Protein AF-A0A4D6N3I5-F1 (afdb_monomer)

Secondary structure (DSSP, 8-state):
-PPPPPPP--GGGGGSPPPPHHHHHHHHHHHHHHHHHHHHHHHTT-S-HHHHHHHHHHHHHHHHHH-

Organism: Vigna unguiculata (NCBI:txid3917)

InterPro domains:
  IPR025265 WPP domain [PF13943] (10-60)
  IPR038214 WPP domain superfamily [G3DSA:1.10.246.200] (7-65)
  IPR044692 WPP domain-containing protein 1/2/3 [PTHR34362] (9-60)

pLDDT: mean 74.38, std 11.45, range [50.56, 89.75]

Foldseek 3Di:
DDDDDDDDQDPVCPPPDDDDPVVVVVLLVVQQVVLLVVLVVVCVVDVDVVVSVVSSVVSSVVSVVVD

Solvent-accessible surface area (backbone atoms only — not comparable to full-atom values): 4091 Å² total; per-residue (Å²): 135,85,77,79,86,72,84,78,78,52,90,83,42,81,84,50,86,84,66,56,74,68,56,46,50,54,50,51,56,50,43,49,54,52,17,47,52,58,19,50,62,50,38,80,77,40,99,48,69,66,59,29,54,51,43,26,58,49,38,43,60,51,49,63,67,76,102

Sequence (67 aa):
MEAPPQPNPFVLSKRYDTLASNEASAAAHQIEGEAFSAASASAMTSADGIKTLQLYSKEIVLLFRAW

Radius of gyration: 14.87 Å; Cα contacts (8 Å, |Δi|>4): 29; chains: 1; bounding box: 39×30×33 Å

Mean predicted aligned error: 10.91 Å

Structure (mmCIF, N/CA/C/O backbone):
data_AF-A0A4D6N3I5-F1
#
_entry.id   AF-A0A4D6N3I5-F1
#
loop_
_atom_site.group_PDB
_atom_site.id
_atom_site.type_symbol
_atom_site.label_atom_id
_atom_site.label_alt_id
_atom_site.label_comp_id
_atom_site.label_asym_id
_atom_site.label_entity_id
_atom_site.label_seq_id
_atom_site.pdbx_PDB_ins_code
_atom_site.Cartn_x
_atom_site.Cartn_y
_atom_site.Cartn_z
_atom_site.occupancy
_atom_site.B_iso_or_equiv
_atom_site.auth_seq_id
_atom_site.auth_comp_id
_atom_site.auth_asym_id
_atom_site.auth_atom_id
_atom_site.pdbx_PDB_model_num
ATOM 1 N N . MET A 1 1 ? -20.826 17.913 11.654 1.00 61.94 1 MET A N 1
ATOM 2 C CA . MET A 1 1 ? -19.583 17.279 12.136 1.00 61.94 1 MET A CA 1
ATOM 3 C C . MET A 1 1 ? -19.566 15.884 11.540 1.00 61.94 1 MET A C 1
ATOM 5 O O . MET A 1 1 ? -20.309 15.039 12.016 1.00 61.94 1 MET A O 1
ATOM 9 N N . GLU A 1 2 ? -18.849 15.699 10.432 1.00 50.56 2 GLU A N 1
ATOM 10 C CA . GLU A 1 2 ? -18.678 14.393 9.776 1.00 50.56 2 GLU A CA 1
ATOM 11 C C . GLU A 1 2 ? -17.702 13.558 10.624 1.00 50.56 2 GLU A C 1
ATOM 13 O O . GLU A 1 2 ? -16.671 14.079 11.056 1.00 50.56 2 GLU A O 1
ATOM 18 N N . ALA A 1 3 ? -18.039 12.304 10.926 1.00 57.94 3 ALA A N 1
ATOM 19 C CA . ALA A 1 3 ? -17.169 11.419 11.698 1.00 57.94 3 ALA A CA 1
ATOM 20 C C . ALA A 1 3 ? -15.937 11.000 10.866 1.00 57.94 3 ALA A C 1
ATOM 22 O O . ALA A 1 3 ? -16.061 10.828 9.651 1.00 57.94 3 ALA A O 1
ATOM 23 N N . PRO A 1 4 ? -14.753 10.815 11.487 1.00 71.12 4 PRO A N 1
ATOM 24 C CA . PRO A 1 4 ? -13.553 10.403 10.767 1.00 71.12 4 PRO A CA 1
ATOM 25 C C . PRO A 1 4 ? -13.771 9.043 10.079 1.00 71.12 4 PRO A C 1
ATOM 27 O O . PRO A 1 4 ? -14.385 8.151 10.683 1.00 71.12 4 PRO A O 1
ATOM 30 N N . PRO A 1 5 ? -13.284 8.872 8.834 1.00 67.69 5 PRO A N 1
ATOM 31 C CA . PRO A 1 5 ? -13.503 7.662 8.051 1.00 67.69 5 PRO A CA 1
ATOM 32 C C . PRO A 1 5 ? -13.000 6.441 8.822 1.00 67.69 5 PRO A C 1
ATOM 34 O O . PRO A 1 5 ? -11.838 6.366 9.214 1.00 67.69 5 PRO A O 1
ATOM 37 N N . GLN A 1 6 ? -13.907 5.499 9.072 1.00 61.62 6 GLN A N 1
ATOM 38 C CA . GLN A 1 6 ? -13.585 4.253 9.756 1.00 61.62 6 GLN A CA 1
ATOM 39 C C . GLN A 1 6 ? -12.894 3.306 8.762 1.00 61.62 6 GLN A C 1
ATOM 41 O O . GLN A 1 6 ? -13.368 3.176 7.628 1.00 61.62 6 GLN A O 1
ATOM 46 N N . PRO A 1 7 ? -11.799 2.629 9.147 1.00 59.00 7 PRO A N 1
ATOM 47 C CA . PRO A 1 7 ? -11.154 1.654 8.279 1.00 59.00 7 PRO A CA 1
ATOM 48 C C . PRO A 1 7 ? -12.123 0.505 7.969 1.00 59.00 7 PRO A C 1
ATOM 50 O O . PRO A 1 7 ? -12.707 -0.101 8.864 1.00 59.00 7 PRO A O 1
ATOM 53 N N . ASN A 1 8 ? -12.302 0.216 6.679 1.00 64.44 8 ASN A N 1
ATOM 54 C CA . ASN A 1 8 ? -13.026 -0.953 6.190 1.00 64.44 8 ASN A CA 1
ATOM 55 C C . ASN A 1 8 ? -12.201 -2.215 6.513 1.00 64.44 8 ASN A C 1
ATOM 57 O O . ASN A 1 8 ? -11.092 -2.350 5.987 1.00 64.44 8 ASN A O 1
ATOM 61 N N . PRO A 1 9 ? -12.719 -3.151 7.328 1.00 55.81 9 PRO A N 1
ATOM 62 C CA . PRO A 1 9 ? -12.072 -4.437 7.521 1.00 55.81 9 PRO A CA 1
ATOM 63 C C . PRO A 1 9 ? -12.227 -5.301 6.258 1.00 55.81 9 PRO A C 1
ATOM 65 O O . PRO A 1 9 ? -13.298 -5.844 5.974 1.00 55.81 9 PRO A O 1
ATOM 68 N N . PHE A 1 10 ? -11.140 -5.452 5.498 1.00 59.28 10 PHE A N 1
ATOM 69 C CA . PHE A 1 10 ? -11.070 -6.379 4.367 1.00 59.28 10 PHE A CA 1
ATOM 70 C C . PHE A 1 10 ? -11.287 -7.832 4.829 1.00 59.28 10 PHE A C 1
ATOM 72 O O . PHE A 1 10 ? -11.022 -8.186 5.970 1.00 59.28 10 PHE A O 1
ATOM 79 N N . VAL A 1 11 ? -11.704 -8.736 3.933 1.00 55.00 11 VAL A N 1
ATOM 80 C CA . VAL A 1 11 ? -11.912 -10.175 4.241 1.00 55.00 11 VAL A CA 1
ATOM 81 C C . VAL A 1 11 ? -10.704 -10.838 4.936 1.00 55.00 11 VAL A C 1
ATOM 83 O O . VAL A 1 11 ? -10.881 -11.794 5.690 1.00 55.00 11 VAL A O 1
ATOM 86 N N . LEU A 1 12 ? -9.493 -10.304 4.745 1.00 53.56 12 LEU A N 1
ATOM 87 C CA . LEU A 1 12 ? -8.266 -10.762 5.404 1.00 53.56 12 LEU A CA 1
ATOM 88 C C . LEU A 1 12 ? -8.136 -10.323 6.876 1.00 53.56 12 LEU A C 1
ATOM 90 O O . LEU A 1 12 ? -7.430 -10.985 7.626 1.00 53.56 12 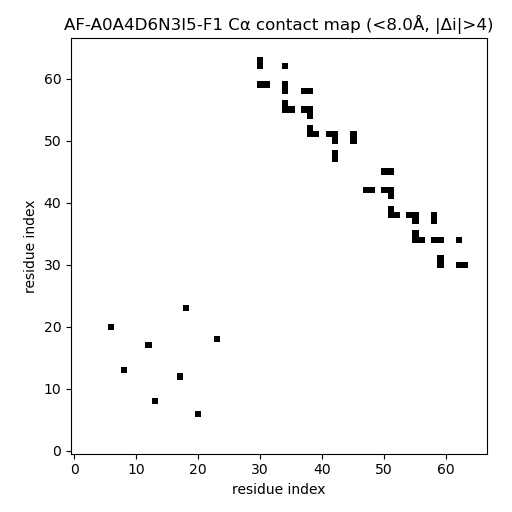LEU A O 1
ATOM 94 N N . SER A 1 13 ? -8.837 -9.276 7.324 1.00 56.06 13 SER A N 1
ATOM 95 C CA . SER A 1 13 ? -8.750 -8.732 8.688 1.00 56.06 13 SER A CA 1
ATOM 96 C C . SER A 1 13 ? -9.668 -9.432 9.697 1.00 56.06 13 SER A C 1
ATOM 98 O O . SER A 1 13 ? -9.676 -9.085 10.869 1.00 56.06 13 SER A O 1
ATOM 100 N N . LYS A 1 14 ? -10.443 -10.446 9.285 1.00 56.09 14 LYS A N 1
ATOM 101 C CA . LYS A 1 14 ? -11.400 -11.158 10.160 1.00 56.09 14 LYS A CA 1
ATOM 102 C C . LYS A 1 14 ? -10.755 -11.918 11.333 1.00 56.09 14 LYS A C 1
ATOM 104 O O . LYS A 1 14 ? -11.488 -12.407 12.187 1.00 56.09 14 LYS A O 1
ATOM 109 N N . ARG A 1 15 ? -9.426 -12.073 11.352 1.00 61.94 15 ARG A N 1
ATOM 110 C CA . ARG A 1 15 ? -8.674 -12.761 12.421 1.00 61.94 15 ARG A CA 1
ATOM 111 C C . ARG A 1 15 ? -7.619 -11.894 13.106 1.00 61.94 15 ARG A C 1
ATOM 113 O O . ARG A 1 15 ? -6.907 -12.408 13.959 1.00 61.94 15 ARG A O 1
ATOM 120 N N . TYR A 1 16 ? -7.499 -10.635 12.707 1.00 60.47 16 TYR A N 1
ATOM 121 C CA . TYR A 1 16 ? -6.489 -9.724 13.226 1.00 60.47 16 TYR A CA 1
ATOM 122 C C . TYR A 1 16 ? -7.219 -8.592 13.942 1.00 60.47 16 TYR A C 1
ATOM 124 O O . TYR A 1 16 ? -8.183 -8.050 13.396 1.00 60.47 16 TYR A O 1
ATOM 132 N N . ASP A 1 17 ? -6.804 -8.281 15.169 1.00 68.06 17 ASP A N 1
ATOM 133 C CA . ASP A 1 17 ? -7.327 -7.120 15.884 1.00 68.06 17 ASP A CA 1
ATOM 134 C C . ASP A 1 17 ? -7.100 -5.850 15.051 1.00 68.06 17 ASP A C 1
ATOM 136 O O . ASP A 1 17 ? -6.097 -5.698 14.351 1.00 68.06 17 ASP A O 1
ATOM 140 N N . THR A 1 18 ? -8.068 -4.938 15.077 1.00 69.38 18 THR A N 1
ATOM 141 C CA . THR A 1 18 ? -7.961 -3.657 14.371 1.00 69.38 18 THR A CA 1
ATOM 142 C C . THR A 1 18 ? -7.104 -2.681 15.166 1.00 69.38 18 THR A C 1
ATOM 144 O O . THR A 1 18 ? -7.434 -2.363 16.307 1.00 69.38 18 THR A O 1
ATOM 147 N N . LEU A 1 19 ? -6.053 -2.158 14.534 1.00 73.06 19 LEU A N 1
ATOM 148 C CA . LEU A 1 19 ? -5.225 -1.085 15.086 1.00 73.06 19 LEU A CA 1
ATOM 149 C C . LEU A 1 19 ? -6.004 0.236 15.162 1.00 73.06 19 LEU A C 1
ATOM 151 O O . LEU A 1 19 ? -6.877 0.517 14.331 1.00 73.06 19 LEU A O 1
ATOM 155 N N . ALA A 1 20 ? -5.650 1.083 16.132 1.00 81.44 20 ALA A N 1
ATOM 156 C CA . ALA A 1 20 ? -6.153 2.452 16.189 1.00 81.44 20 ALA A CA 1
ATOM 157 C C . ALA A 1 20 ? -5.695 3.242 14.948 1.00 81.44 20 ALA A C 1
ATOM 159 O O . ALA A 1 20 ? -4.635 2.982 14.386 1.00 81.44 20 ALA A O 1
ATOM 160 N N . SER A 1 21 ? -6.471 4.237 14.506 1.00 75.38 21 SER A N 1
ATOM 161 C CA . SER A 1 21 ? -6.205 4.937 13.234 1.00 75.38 21 SER A CA 1
ATOM 162 C C . SER A 1 21 ? -4.806 5.564 13.136 1.00 75.38 21 SER A C 1
ATOM 164 O O . SER A 1 21 ? -4.259 5.642 12.037 1.00 75.38 21 SER A O 1
ATOM 166 N N . ASN A 1 22 ? -4.234 6.035 14.248 1.00 74.88 22 ASN A N 1
ATOM 167 C CA . ASN A 1 22 ? -2.881 6.599 14.269 1.00 74.88 22 ASN A CA 1
ATOM 168 C C . ASN A 1 22 ? -1.809 5.514 14.090 1.00 74.88 22 ASN A C 1
ATOM 170 O O . ASN A 1 22 ? -0.851 5.708 13.350 1.00 74.88 22 ASN A O 1
ATOM 174 N N . GLU A 1 23 ? -2.002 4.374 14.740 1.00 80.12 23 GLU A N 1
ATOM 175 C CA . GLU A 1 23 ? -1.119 3.219 14.725 1.00 80.12 23 GLU A CA 1
ATOM 176 C C . GLU A 1 23 ? -1.170 2.520 13.366 1.00 80.12 23 GLU A C 1
ATOM 178 O O . GLU A 1 23 ? -0.129 2.243 12.781 1.00 80.12 23 GLU A O 1
ATOM 183 N N . ALA A 1 24 ? -2.366 2.369 12.790 1.00 77.88 24 ALA A N 1
ATOM 184 C CA . ALA A 1 24 ? -2.554 1.877 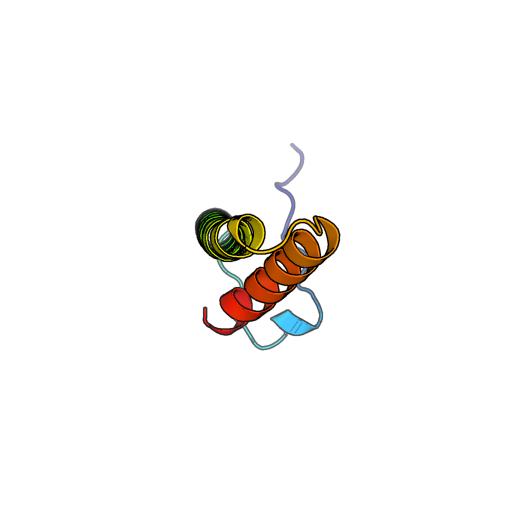11.430 1.00 77.88 24 ALA A CA 1
ATOM 185 C C . ALA A 1 24 ? -1.855 2.770 10.390 1.00 77.88 24 ALA A C 1
ATOM 187 O O . ALA A 1 24 ? -1.214 2.262 9.474 1.00 77.88 24 ALA A O 1
ATOM 188 N N . SER A 1 25 ? -1.946 4.096 10.541 1.00 78.94 25 SER A N 1
ATOM 189 C CA . SER A 1 25 ? -1.266 5.052 9.657 1.00 78.94 25 SER A CA 1
ATOM 190 C C . SER A 1 25 ? 0.258 4.964 9.789 1.00 78.94 25 SER A C 1
ATOM 192 O O . SER A 1 25 ? 0.972 4.877 8.791 1.00 78.94 25 SER A O 1
ATOM 194 N N . ALA A 1 26 ? 0.768 4.904 11.024 1.00 81.50 26 ALA A N 1
ATOM 195 C CA . ALA A 1 26 ? 2.197 4.756 11.286 1.00 81.50 26 ALA A CA 1
ATOM 196 C C . ALA A 1 26 ? 2.757 3.427 10.750 1.00 81.50 26 ALA A C 1
ATOM 198 O O . ALA A 1 26 ? 3.851 3.411 10.186 1.00 81.50 26 ALA A O 1
ATOM 199 N N . ALA A 1 27 ? 2.012 2.329 10.896 1.00 82.06 27 ALA A N 1
ATOM 200 C CA . ALA A 1 27 ? 2.370 1.027 10.342 1.00 82.06 27 ALA A CA 1
ATOM 201 C C . ALA A 1 27 ? 2.335 1.042 8.806 1.00 82.06 27 ALA A C 1
ATOM 203 O O . ALA A 1 27 ? 3.265 0.557 8.167 1.00 82.06 27 ALA A O 1
ATOM 204 N N . ALA A 1 28 ? 1.321 1.667 8.198 1.00 83.56 28 ALA A N 1
ATOM 205 C CA . ALA A 1 28 ? 1.222 1.791 6.745 1.00 83.56 28 ALA A CA 1
ATOM 206 C C . ALA A 1 28 ? 2.412 2.556 6.144 1.00 83.56 28 ALA A C 1
ATOM 208 O O . ALA A 1 28 ? 2.989 2.097 5.161 1.00 83.56 28 ALA A O 1
ATOM 209 N N . HIS A 1 29 ? 2.824 3.670 6.757 1.00 87.50 29 HIS A N 1
ATOM 210 C CA . HIS A 1 29 ? 3.999 4.427 6.313 1.00 87.50 29 HIS A CA 1
ATOM 211 C C . HIS A 1 29 ? 5.310 3.638 6.452 1.00 87.50 29 HIS A C 1
ATOM 213 O O . HIS A 1 29 ? 6.178 3.736 5.586 1.00 87.50 29 HIS A O 1
ATOM 219 N N . GLN A 1 30 ? 5.458 2.834 7.511 1.00 87.56 30 GLN A N 1
ATOM 220 C CA . GLN A 1 30 ? 6.625 1.958 7.678 1.00 87.56 30 GLN A CA 1
ATOM 221 C C . GLN A 1 30 ? 6.667 0.868 6.599 1.00 87.56 30 GLN A C 1
ATOM 223 O O . GLN A 1 30 ? 7.677 0.724 5.911 1.00 87.56 30 GLN A O 1
ATOM 228 N N . ILE A 1 31 ? 5.544 0.175 6.382 1.00 86.19 31 ILE A N 1
ATOM 229 C CA . ILE A 1 31 ? 5.408 -0.867 5.354 1.00 86.19 31 ILE A CA 1
ATOM 230 C C . ILE A 1 31 ? 5.694 -0.304 3.955 1.00 86.19 31 ILE A C 1
ATOM 232 O O . ILE A 1 31 ? 6.404 -0.928 3.167 1.00 86.19 31 ILE A O 1
ATOM 236 N N . GLU A 1 32 ? 5.166 0.880 3.640 1.00 89.31 32 GLU A N 1
ATOM 237 C CA . GLU A 1 32 ? 5.410 1.555 2.364 1.00 89.31 32 GLU A CA 1
ATOM 238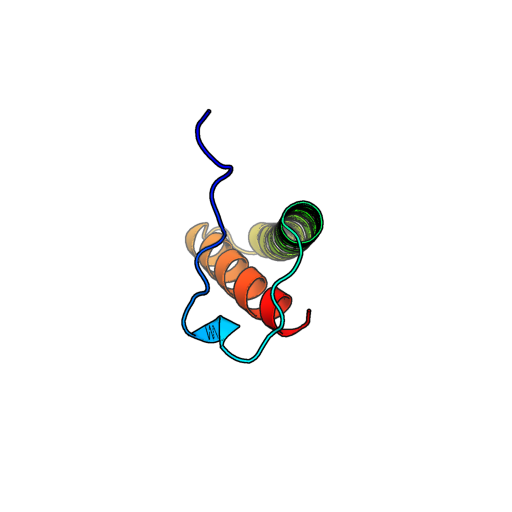 C C . GLU A 1 32 ? 6.904 1.839 2.150 1.00 89.31 32 GLU A C 1
ATOM 240 O O . GLU A 1 32 ? 7.441 1.535 1.082 1.00 89.31 32 GLU A O 1
ATOM 245 N N . GLY A 1 33 ? 7.582 2.385 3.164 1.00 87.44 33 GLY A N 1
ATOM 246 C CA . GLY A 1 33 ? 9.004 2.717 3.094 1.00 87.44 33 GLY A CA 1
ATOM 247 C C . GLY A 1 33 ? 9.894 1.490 2.885 1.00 87.44 33 GLY A C 1
ATOM 248 O O . GLY A 1 33 ? 10.825 1.524 2.072 1.00 87.44 33 GLY A O 1
ATOM 249 N N . GLU A 1 34 ? 9.585 0.386 3.566 1.00 87.69 34 GLU A N 1
ATOM 250 C CA . GLU A 1 34 ? 10.289 -0.890 3.410 1.00 87.69 34 GLU A CA 1
ATOM 251 C C . GLU A 1 34 ? 10.061 -1.500 2.022 1.00 87.69 34 GLU A C 1
ATOM 253 O O . GLU A 1 34 ? 11.023 -1.839 1.324 1.00 87.69 34 GLU A O 1
ATOM 258 N N . ALA A 1 35 ? 8.806 -1.554 1.567 1.00 84.19 35 ALA A N 1
ATOM 259 C CA . ALA A 1 35 ? 8.461 -2.059 0.242 1.00 84.19 35 ALA A CA 1
ATOM 260 C C . AL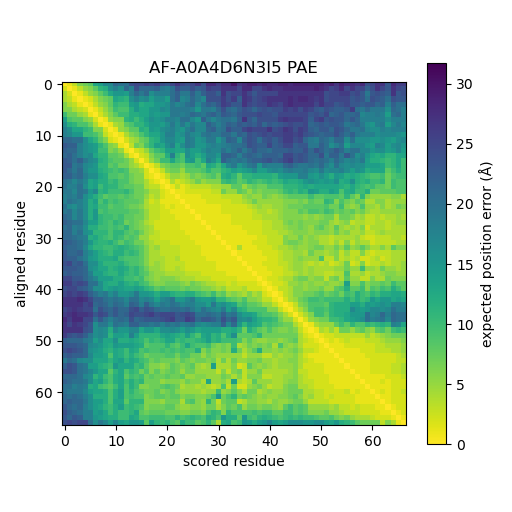A A 1 35 ? 9.106 -1.223 -0.874 1.00 84.19 35 ALA A C 1
ATOM 262 O O . ALA A 1 35 ? 9.621 -1.772 -1.852 1.00 84.19 35 ALA A O 1
ATOM 263 N N . PHE A 1 36 ? 9.117 0.106 -0.734 1.00 84.56 36 PHE A N 1
ATOM 264 C CA . PHE A 1 36 ? 9.751 1.006 -1.695 1.00 84.56 36 PHE A CA 1
ATOM 265 C C . PHE A 1 36 ? 11.269 0.808 -1.737 1.00 84.56 36 PHE A C 1
ATOM 267 O O . PHE A 1 36 ? 11.853 0.733 -2.819 1.00 84.56 36 PHE A O 1
ATOM 274 N N . SER A 1 37 ? 11.919 0.674 -0.580 1.00 87.69 37 SER A N 1
ATOM 275 C CA . SER A 1 37 ? 13.366 0.440 -0.492 1.00 87.69 37 SER A CA 1
ATOM 276 C C . SER A 1 37 ? 13.764 -0.895 -1.136 1.00 87.69 37 SER A C 1
ATOM 278 O O . SER A 1 37 ? 14.702 -0.945 -1.931 1.00 87.69 37 SER A O 1
ATOM 280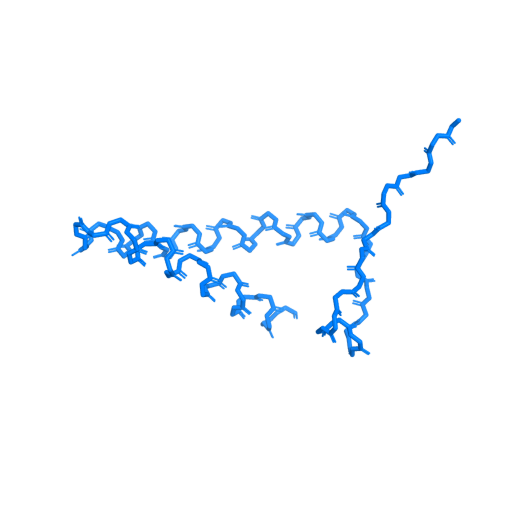 N N . ALA A 1 38 ? 13.007 -1.966 -0.881 1.00 82.38 38 ALA A N 1
ATOM 281 C CA . ALA A 1 38 ? 13.232 -3.271 -1.503 1.00 82.38 38 ALA A CA 1
ATOM 282 C C . ALA A 1 38 ? 13.007 -3.241 -3.027 1.00 82.38 38 ALA A C 1
ATOM 284 O O . ALA A 1 38 ? 13.827 -3.744 -3.804 1.00 82.38 38 ALA A O 1
ATOM 285 N N . ALA A 1 39 ? 11.918 -2.610 -3.476 1.00 80.81 39 ALA A N 1
ATOM 286 C CA . ALA A 1 39 ? 11.590 -2.515 -4.894 1.00 80.81 39 ALA A CA 1
ATOM 287 C C . ALA A 1 39 ? 12.584 -1.636 -5.668 1.00 80.81 39 ALA A C 1
ATOM 289 O O . ALA A 1 39 ? 12.993 -1.999 -6.772 1.00 80.81 39 ALA A O 1
ATOM 290 N N . SER A 1 40 ? 13.009 -0.509 -5.092 1.00 80.62 40 SER A N 1
ATOM 291 C CA . SER A 1 40 ? 13.983 0.405 -5.703 1.00 80.62 40 SER A CA 1
ATOM 292 C C . SER A 1 40 ? 15.380 -0.213 -5.811 1.00 80.62 40 SER A C 1
ATOM 294 O O . SER A 1 40 ? 16.021 -0.071 -6.854 1.00 80.62 40 SER A O 1
ATOM 296 N N . ALA A 1 41 ? 15.817 -0.987 -4.811 1.00 79.81 41 ALA A N 1
ATOM 297 C CA . ALA A 1 41 ? 17.061 -1.755 -4.883 1.00 79.81 41 ALA A CA 1
ATOM 298 C C . ALA A 1 41 ? 17.046 -2.780 -6.035 1.00 79.81 41 ALA A C 1
ATOM 300 O O . ALA A 1 41 ? 18.043 -2.953 -6.735 1.00 79.81 41 ALA A O 1
ATOM 301 N N . SER A 1 42 ? 15.898 -3.419 -6.287 1.00 68.06 42 SER A N 1
ATOM 302 C CA . SER A 1 42 ? 15.726 -4.341 -7.417 1.00 68.06 42 SER A CA 1
ATOM 303 C C . SER A 1 42 ? 15.606 -3.614 -8.766 1.00 68.06 42 SER A C 1
ATOM 305 O O . SER A 1 42 ? 16.168 -4.070 -9.763 1.00 68.06 42 SER A O 1
ATOM 307 N N . ALA A 1 43 ? 14.968 -2.438 -8.800 1.00 64.50 43 ALA A N 1
ATOM 308 C CA . ALA A 1 43 ? 14.830 -1.594 -9.991 1.00 64.50 43 ALA A CA 1
ATOM 309 C C . ALA A 1 43 ? 16.178 -1.128 -10.560 1.00 64.50 43 ALA A C 1
ATOM 311 O O . ALA A 1 43 ? 16.333 -1.055 -11.776 1.00 64.50 43 ALA A O 1
ATOM 312 N N . MET A 1 44 ? 17.180 -0.888 -9.706 1.00 61.34 44 MET A N 1
ATOM 313 C CA . MET A 1 44 ? 18.550 -0.591 -10.152 1.00 61.34 44 MET A CA 1
ATOM 314 C C . MET A 1 44 ? 19.167 -1.724 -10.990 1.00 61.34 44 MET A C 1
ATOM 316 O O . MET A 1 44 ? 20.095 -1.482 -11.758 1.00 61.34 44 MET A O 1
ATOM 320 N N . THR A 1 45 ? 18.646 -2.950 -10.873 1.00 61.19 45 THR A N 1
ATOM 321 C CA . THR A 1 45 ? 19.143 -4.139 -11.588 1.00 61.19 45 THR A CA 1
ATOM 322 C C . THR A 1 45 ? 18.258 -4.589 -12.754 1.00 61.19 45 THR A C 1
ATOM 324 O O . THR A 1 45 ? 18.695 -5.398 -13.572 1.00 61.19 45 THR A O 1
ATOM 327 N N . SER A 1 46 ? 17.037 -4.057 -12.882 1.00 54.66 46 SER A N 1
ATOM 328 C CA . SER A 1 46 ? 16.089 -4.421 -13.939 1.00 54.66 46 SER A CA 1
ATOM 329 C C . SER A 1 46 ? 15.542 -3.177 -14.641 1.00 54.66 46 SER A C 1
ATOM 331 O O . SER A 1 46 ? 14.806 -2.407 -14.036 1.00 54.66 46 SER A O 1
ATOM 333 N N . ALA A 1 47 ? 15.807 -3.018 -15.942 1.00 63.47 47 ALA A N 1
ATOM 334 C CA . ALA A 1 47 ? 15.304 -1.903 -16.765 1.00 63.47 47 ALA A CA 1
ATOM 335 C C . ALA A 1 47 ? 13.778 -1.942 -17.038 1.00 63.47 47 ALA A C 1
ATOM 337 O O . ALA A 1 47 ? 13.276 -1.251 -17.921 1.00 63.47 47 ALA A O 1
ATOM 338 N N . ASP A 1 48 ? 13.041 -2.779 -16.311 1.00 76.31 48 ASP A N 1
ATOM 339 C CA . ASP A 1 48 ? 11.667 -3.163 -16.603 1.00 76.31 48 ASP A CA 1
ATOM 340 C C . ASP A 1 48 ? 10.757 -2.661 -15.472 1.00 76.31 48 ASP A C 1
ATOM 342 O O . ASP A 1 48 ? 10.519 -3.355 -14.482 1.00 76.31 48 ASP A O 1
ATOM 346 N N . GLY A 1 49 ? 10.288 -1.413 -15.587 1.00 73.19 49 GLY A N 1
ATOM 347 C CA . GLY A 1 49 ? 9.557 -0.709 -14.519 1.00 73.19 49 GLY A CA 1
ATOM 348 C C . GLY A 1 49 ? 8.280 -1.415 -14.042 1.00 73.19 49 GLY A C 1
ATOM 349 O O . GLY A 1 49 ? 7.850 -1.219 -12.905 1.00 73.19 49 GLY A O 1
ATOM 350 N N . ILE A 1 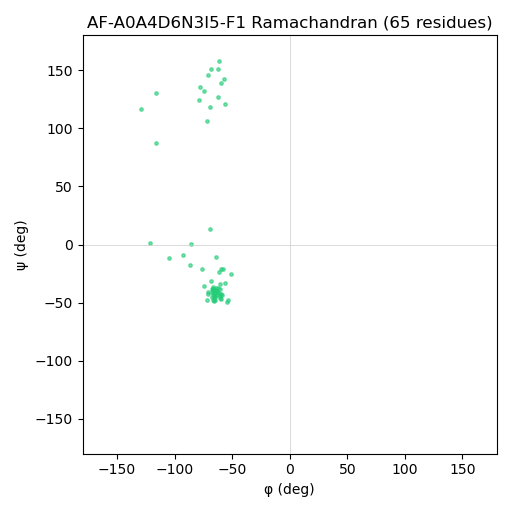50 ? 7.706 -2.306 -14.860 1.00 82.62 50 ILE A N 1
ATOM 351 C CA . ILE A 1 50 ? 6.576 -3.156 -14.459 1.00 82.62 50 ILE A CA 1
ATOM 352 C C . ILE A 1 50 ? 6.997 -4.167 -13.384 1.00 82.62 50 ILE A C 1
ATOM 35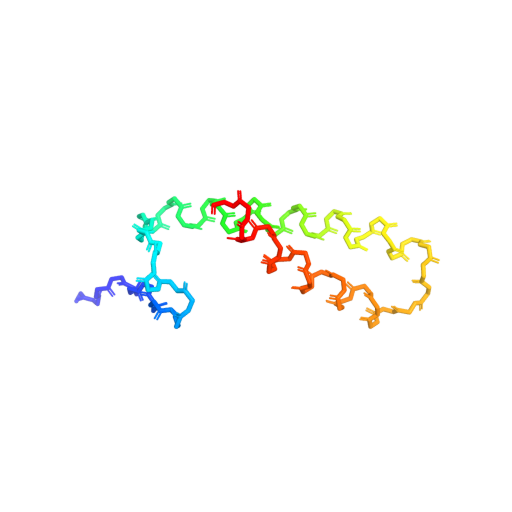4 O O . ILE A 1 50 ? 6.246 -4.395 -12.435 1.00 82.62 50 ILE A O 1
ATOM 358 N N . LYS A 1 51 ? 8.204 -4.740 -13.475 1.00 81.56 51 LYS A N 1
ATOM 359 C CA . LYS A 1 51 ? 8.712 -5.692 -12.472 1.00 81.56 51 LYS A CA 1
ATOM 360 C C . LYS A 1 51 ? 8.945 -5.016 -11.127 1.00 81.56 51 LYS A C 1
ATOM 362 O O . LYS A 1 51 ? 8.640 -5.607 -10.095 1.00 81.56 51 LYS A O 1
ATOM 367 N N . THR A 1 52 ? 9.399 -3.764 -11.135 1.00 80.69 52 THR A N 1
ATOM 368 C CA . THR A 1 52 ? 9.517 -2.943 -9.923 1.00 80.69 52 THR A CA 1
ATOM 369 C C . THR A 1 52 ? 8.161 -2.741 -9.246 1.00 80.69 52 THR A C 1
ATOM 371 O O . THR A 1 52 ? 8.045 -2.947 -8.040 1.00 80.69 52 THR A O 1
ATOM 374 N N . LEU A 1 53 ? 7.117 -2.406 -10.012 1.00 84.62 53 LEU A N 1
ATOM 375 C CA . LEU A 1 53 ? 5.767 -2.194 -9.476 1.00 84.62 53 LEU A CA 1
ATOM 376 C C . LEU A 1 53 ? 5.147 -3.490 -8.918 1.00 84.62 53 LEU A C 1
ATOM 378 O O . LEU A 1 53 ? 4.486 -3.485 -7.876 1.00 84.62 53 LEU A O 1
ATOM 382 N N . GLN A 1 54 ? 5.382 -4.613 -9.601 1.00 86.62 54 GLN A N 1
ATOM 383 C CA . GLN A 1 54 ? 4.946 -5.935 -9.150 1.00 86.62 54 GLN A CA 1
ATOM 384 C C . GLN A 1 54 ? 5.652 -6.360 -7.860 1.00 86.62 54 GLN A C 1
ATOM 386 O O . GLN A 1 54 ? 5.000 -6.884 -6.957 1.00 86.62 54 GLN A O 1
ATOM 391 N N . LEU A 1 55 ? 6.961 -6.111 -7.753 1.00 85.62 55 LEU A N 1
ATOM 392 C CA . LEU A 1 55 ? 7.723 -6.404 -6.544 1.00 85.62 55 LEU A CA 1
ATOM 393 C C . LEU A 1 55 ? 7.243 -5.547 -5.370 1.00 85.62 55 LEU A C 1
ATOM 395 O O . LEU A 1 55 ? 6.925 -6.101 -4.328 1.00 85.62 55 LEU A O 1
ATOM 399 N N . TYR A 1 56 ? 7.075 -4.238 -5.561 1.00 83.50 56 TYR A N 1
ATOM 400 C CA . TYR A 1 56 ? 6.515 -3.344 -4.541 1.00 83.50 56 TYR A CA 1
ATOM 401 C C . TYR A 1 56 ? 5.157 -3.839 -4.015 1.00 83.50 56 TYR A C 1
ATOM 403 O O . TYR A 1 56 ? 4.955 -3.974 -2.810 1.00 83.50 56 TYR A O 1
ATOM 411 N N . SER A 1 57 ? 4.250 -4.203 -4.927 1.00 88.19 57 SER A N 1
ATOM 412 C CA . SER A 1 57 ? 2.922 -4.720 -4.568 1.00 88.19 57 SER A CA 1
ATOM 413 C C . SER A 1 57 ? 3.002 -6.031 -3.777 1.00 88.19 57 SER A C 1
ATOM 415 O O . SER A 1 57 ? 2.217 -6.258 -2.857 1.00 88.19 57 SER A O 1
ATOM 417 N N . LYS A 1 58 ? 3.955 -6.904 -4.125 1.00 89.75 58 LYS A N 1
ATOM 418 C CA . LYS A 1 58 ? 4.203 -8.161 -3.415 1.00 89.75 58 LYS A CA 1
ATOM 419 C C . LYS A 1 58 ? 4.754 -7.913 -2.008 1.00 89.75 58 LYS A C 1
ATOM 421 O O . LYS A 1 58 ? 4.273 -8.547 -1.070 1.00 89.75 58 LYS A O 1
ATOM 426 N N . GLU A 1 59 ? 5.723 -7.011 -1.863 1.00 87.62 59 GLU A N 1
ATOM 427 C CA . GLU A 1 59 ? 6.348 -6.698 -0.574 1.00 87.62 59 GLU A CA 1
ATOM 428 C C . GLU A 1 59 ? 5.341 -6.076 0.404 1.00 87.62 59 GLU A C 1
ATOM 430 O O . GLU A 1 59 ? 5.299 -6.493 1.556 1.00 87.62 59 GLU A O 1
ATOM 435 N N . ILE A 1 60 ? 4.432 -5.202 -0.058 1.00 86.56 60 ILE A N 1
ATOM 436 C CA . ILE A 1 60 ? 3.330 -4.680 0.776 1.00 86.56 60 ILE A CA 1
ATOM 437 C C . ILE A 1 60 ? 2.505 -5.816 1.393 1.00 86.56 60 ILE A C 1
ATOM 439 O O . ILE A 1 60 ? 2.246 -5.825 2.595 1.00 86.56 60 ILE A O 1
ATOM 443 N N . VAL A 1 61 ? 2.087 -6.793 0.581 1.00 84.31 61 VAL A N 1
ATOM 444 C CA . VAL A 1 61 ? 1.259 -7.914 1.059 1.00 84.31 61 VAL A CA 1
ATOM 445 C C . VAL A 1 61 ? 2.046 -8.836 1.991 1.00 84.31 61 VAL A C 1
ATOM 447 O O . VAL A 1 61 ? 1.458 -9.439 2.888 1.00 84.31 61 VAL A O 1
ATOM 450 N N . LEU A 1 62 ? 3.355 -8.975 1.780 1.00 84.50 62 LEU A N 1
ATOM 451 C CA . LEU A 1 62 ? 4.224 -9.802 2.611 1.00 84.50 62 LEU A CA 1
ATOM 452 C C . LEU A 1 62 ? 4.460 -9.164 3.983 1.00 84.50 62 LEU A C 1
ATOM 454 O O . LEU A 1 62 ? 4.283 -9.835 4.996 1.00 84.50 62 LEU A O 1
ATOM 458 N N . LEU A 1 63 ? 4.788 -7.875 4.016 1.00 82.25 63 LEU A N 1
ATOM 459 C CA . LEU A 1 63 ? 5.041 -7.125 5.245 1.00 82.25 63 LEU A CA 1
ATOM 460 C C . LEU A 1 63 ? 3.778 -6.982 6.094 1.00 82.25 63 LEU A C 1
ATOM 462 O O . LEU A 1 63 ? 3.833 -7.180 7.301 1.00 82.25 63 LEU A O 1
ATOM 466 N N . PHE A 1 64 ? 2.617 -6.781 5.464 1.00 80.50 64 PHE A N 1
ATOM 467 C CA . PHE A 1 64 ? 1.335 -6.784 6.173 1.00 80.50 64 PHE A CA 1
ATOM 468 C C . PHE A 1 64 ? 1.023 -8.128 6.859 1.00 80.50 64 PHE A C 1
ATOM 470 O O . PHE A 1 64 ? 0.241 -8.172 7.796 1.00 80.50 64 PHE A O 1
ATOM 477 N N . ARG A 1 65 ? 1.602 -9.244 6.392 1.00 76.12 65 ARG A N 1
ATOM 478 C CA . ARG A 1 65 ? 1.440 -10.567 7.028 1.00 76.12 65 ARG A CA 1
ATOM 479 C C . ARG A 1 65 ? 2.451 -10.836 8.143 1.00 76.12 65 ARG A C 1
ATOM 481 O O . ARG A 1 65 ? 2.264 -11.800 8.880 1.00 76.12 65 ARG A O 1
ATOM 488 N N . ALA A 1 66 ? 3.542 -10.075 8.187 1.00 69.25 66 ALA A N 1
ATOM 489 C CA . ALA A 1 66 ? 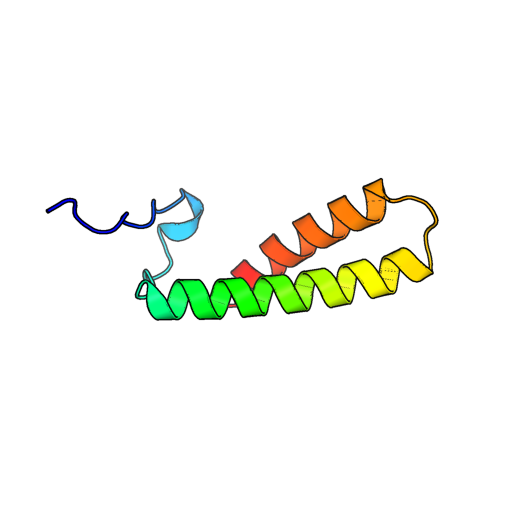4.607 -10.201 9.179 1.00 69.25 66 ALA A CA 1
ATOM 490 C C . ALA A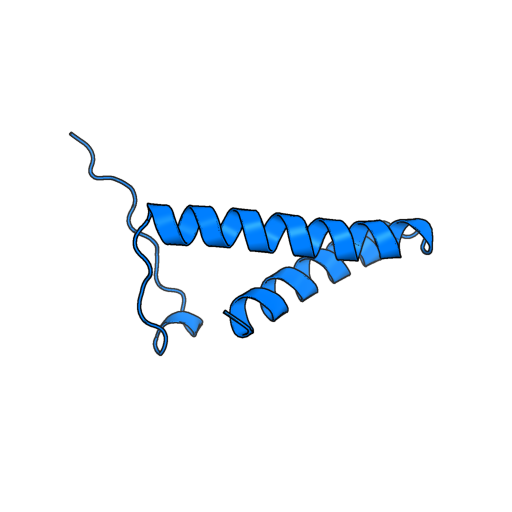 1 66 ? 4.395 -9.286 10.400 1.00 69.25 66 ALA A C 1
ATOM 492 O O . ALA A 1 66 ? 5.132 -9.412 11.378 1.00 69.25 66 ALA A O 1
ATOM 493 N N . TRP A 1 67 ? 3.406 -8.395 10.316 1.00 61.94 67 TRP A N 1
ATOM 494 C CA . TRP A 1 67 ? 2.936 -7.501 11.369 1.00 61.94 67 TRP A CA 1
ATOM 495 C C . TRP A 1 67 ? 1.684 -8.051 12.061 1.00 61.94 67 TRP A C 1
ATOM 497 O O . TRP A 1 67 ? 0.899 -8.767 11.394 1.00 61.94 67 TRP A O 1
#